Protein AF-A0A3B9P225-F1 (afdb_monomer)

Solvent-accessible surface area (backbone atoms only — not comparable to full-atom values): 6567 Å² total; per-residue (Å²): 138,64,63,69,62,50,53,52,50,50,54,56,48,60,70,62,66,57,58,66,57,55,54,51,51,51,49,51,51,53,53,51,50,54,50,49,53,51,56,48,51,52,50,51,51,52,53,51,53,57,50,51,56,44,72,79,69,44,94,74,83,87,84,69,99,59,87,77,62,70,64,59,56,54,58,35,52,75,68,72,48,89,84,86,86,82,66,75,47,83,44,80,46,72,60,89,94,47,75,44,86,40,78,47,107

Nearest PDB structures (foldseek):
  4m4w-assembly1_K  TM=3.141E-01  e=1.013E+00  Bacillus subtilis subsp. subtilis str. 168
  6xiq-assembly1_AR  TM=2.556E-01  e=2.224E+00  Saccharomyces cerevisiae

pLDDT: mean 79.71, std 11.01, range [53.78, 97.88]

Radius of gyration: 28.65 Å; Cα contacts (8 Å, |Δi|>4): 35; chains: 1; bounding box: 46×36×85 Å

Mean predicted aligned error: 15.08 Å

Secondary structure (DSSP, 8-state):
--HHHHHHHHHHHHTTSSHHHHHHHHHHHHHHHHHHHHHHHHHHHHHHHHHHHHHTT-S-----SSPPPHHHHHHHHTTT--------EEEEEEETTEEEEEEE-

Structure (mmCIF, N/CA/C/O backbone):
data_AF-A0A3B9P225-F1
#
_entry.id   AF-A0A3B9P225-F1
#
loop_
_atom_site.group_PDB
_atom_site.id
_atom_site.type_symbol
_atom_site.label_atom_id
_atom_site.label_alt_id
_atom_site.label_comp_id
_atom_site.label_asym_id
_atom_site.label_entity_id
_atom_site.label_seq_id
_atom_site.pdbx_PDB_ins_code
_atom_site.Cartn_x
_atom_site.Cartn_y
_atom_site.Cartn_z
_atom_site.occupancy
_atom_site.B_iso_or_equiv
_atom_site.auth_seq_id
_atom_site.auth_comp_id
_atom_site.auth_asym_id
_atom_site.auth_atom_id
_atom_site.pdbx_PDB_model_num
ATOM 1 N N . MET A 1 1 ? 11.309 19.468 -54.318 1.00 54.25 1 MET A N 1
ATOM 2 C CA . MET A 1 1 ? 11.910 19.420 -52.965 1.00 54.25 1 MET A CA 1
ATOM 3 C C . MET A 1 1 ? 10.928 18.772 -52.000 1.00 54.25 1 MET A C 1
ATOM 5 O O . MET A 1 1 ? 10.065 19.463 -51.486 1.00 54.25 1 MET A O 1
ATOM 9 N N . ASN A 1 2 ? 11.034 17.464 -51.745 1.00 66.31 2 ASN A N 1
ATOM 10 C CA . ASN A 1 2 ? 10.172 16.799 -50.756 1.00 66.31 2 ASN A CA 1
ATOM 11 C C . ASN A 1 2 ? 10.991 16.410 -49.520 1.00 66.31 2 ASN A C 1
ATOM 13 O O . ASN A 1 2 ? 11.159 15.230 -49.219 1.00 66.31 2 ASN A O 1
ATOM 17 N N . LEU A 1 3 ? 11.498 17.426 -48.812 1.00 81.62 3 LEU A N 1
ATOM 18 C CA . LEU A 1 3 ? 12.233 17.272 -47.548 1.00 81.62 3 LEU A CA 1
ATOM 19 C C . LEU A 1 3 ? 11.402 16.517 -46.500 1.00 81.62 3 LEU A C 1
ATOM 21 O O . LEU A 1 3 ? 11.926 15.641 -45.824 1.00 81.62 3 LEU A O 1
ATOM 25 N N . LEU A 1 4 ? 10.087 16.765 -46.463 1.00 86.81 4 LEU A N 1
ATOM 26 C CA . LEU A 1 4 ? 9.133 16.049 -45.607 1.00 86.81 4 LEU A CA 1
ATOM 27 C C . LEU A 1 4 ? 9.091 14.541 -45.881 1.00 86.81 4 LEU A C 1
ATOM 29 O O . LEU A 1 4 ? 8.935 13.739 -44.968 1.00 86.81 4 LEU A O 1
ATOM 33 N N . ARG A 1 5 ? 9.247 14.130 -47.144 1.00 84.69 5 ARG A N 1
ATOM 34 C CA . ARG A 1 5 ? 9.233 12.710 -47.519 1.00 84.69 5 ARG A CA 1
ATOM 35 C C . ARG A 1 5 ? 10.550 12.026 -47.147 1.00 84.69 5 ARG A C 1
ATOM 37 O O . ARG A 1 5 ? 10.552 10.836 -46.843 1.00 84.69 5 ARG A O 1
ATOM 44 N N . LEU A 1 6 ? 11.653 12.779 -47.147 1.00 84.00 6 LEU A N 1
ATOM 45 C CA . LEU A 1 6 ? 12.966 12.296 -46.724 1.00 84.0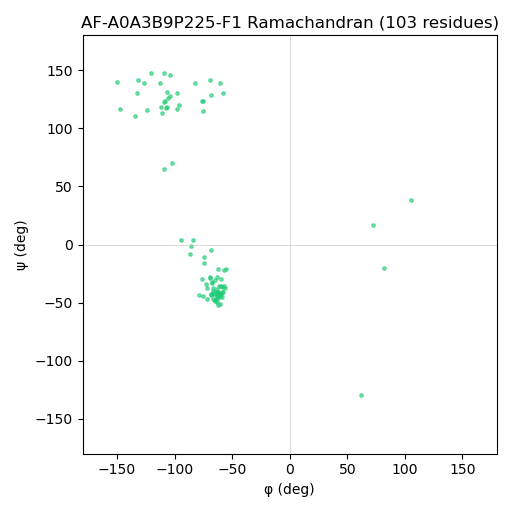0 6 LEU A CA 1
ATOM 46 C C . LEU A 1 6 ? 13.024 12.113 -45.202 1.00 84.00 6 LEU A C 1
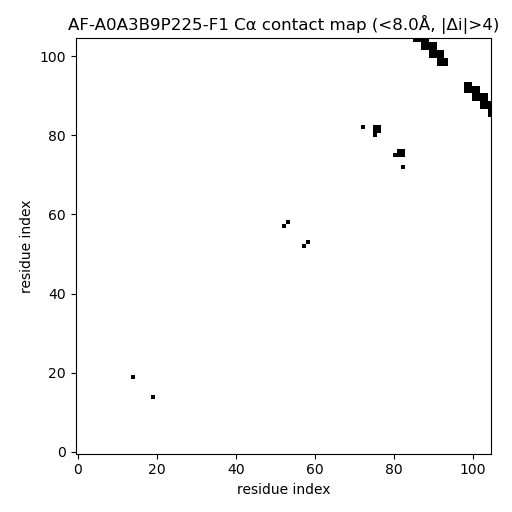ATOM 48 O O . LEU A 1 6 ? 13.421 11.046 -44.742 1.00 84.00 6 LEU A O 1
ATOM 52 N N . SER A 1 7 ? 12.559 13.101 -44.431 1.00 84.50 7 SER A N 1
ATOM 53 C CA . SER A 1 7 ? 12.515 13.013 -42.967 1.00 84.50 7 SER A CA 1
ATOM 54 C C . SER A 1 7 ? 11.601 11.883 -42.481 1.00 84.50 7 SER A C 1
ATOM 56 O O . SER A 1 7 ? 12.002 11.123 -41.604 1.00 84.50 7 SER A O 1
ATOM 58 N N . LEU A 1 8 ? 10.435 11.679 -43.108 1.00 87.19 8 LEU A N 1
ATOM 59 C CA . LEU A 1 8 ? 9.555 10.539 -42.806 1.00 87.19 8 LEU A CA 1
ATOM 60 C C . LEU A 1 8 ? 10.198 9.177 -43.107 1.00 87.19 8 LEU A C 1
ATOM 62 O O . LEU A 1 8 ? 10.011 8.229 -42.347 1.00 87.19 8 LEU A O 1
ATOM 66 N N . ASN A 1 9 ? 10.962 9.059 -44.195 1.00 82.88 9 ASN A N 1
ATOM 67 C CA . ASN A 1 9 ? 11.641 7.807 -44.537 1.00 82.88 9 ASN A CA 1
ATOM 68 C C . ASN A 1 9 ? 12.812 7.498 -43.596 1.00 82.88 9 ASN A C 1
ATOM 70 O O . ASN A 1 9 ? 13.001 6.333 -43.246 1.00 82.88 9 ASN A O 1
ATOM 74 N N . LEU A 1 10 ? 13.563 8.517 -43.169 1.00 80.00 10 LEU A N 1
ATOM 75 C CA . LEU A 1 10 ? 14.627 8.364 -42.175 1.00 80.00 10 LEU A CA 1
ATOM 76 C C . LEU A 1 10 ? 14.048 7.943 -40.820 1.00 80.00 10 LEU A C 1
ATOM 78 O O . LEU A 1 10 ? 14.462 6.921 -40.283 1.00 80.00 10 LEU A O 1
ATOM 82 N N . LEU A 1 11 ? 12.989 8.614 -40.351 1.00 79.06 11 LEU A N 1
ATOM 83 C CA . LEU A 1 11 ? 12.304 8.261 -39.103 1.00 79.06 11 LEU A CA 1
ATOM 84 C C . LEU A 1 11 ? 11.760 6.822 -39.130 1.00 79.06 11 LEU A C 1
ATOM 86 O O . LEU A 1 11 ? 11.888 6.074 -38.165 1.00 79.06 11 LEU A O 1
ATOM 90 N N . ARG A 1 12 ? 11.189 6.397 -40.265 1.00 79.81 12 ARG A N 1
ATOM 91 C CA . ARG A 1 12 ? 10.666 5.034 -40.452 1.00 79.81 12 ARG A CA 1
ATOM 92 C C . ARG A 1 12 ? 11.774 3.975 -40.513 1.00 79.81 12 ARG A C 1
ATOM 94 O O . ARG A 1 12 ? 11.522 2.818 -40.171 1.00 79.81 12 ARG A O 1
ATOM 101 N N . ARG A 1 13 ? 12.976 4.349 -40.964 1.00 75.25 13 ARG A N 1
ATOM 102 C CA . ARG A 1 13 ? 14.158 3.477 -40.975 1.00 75.25 13 ARG A CA 1
ATOM 103 C C . ARG A 1 13 ? 14.743 3.336 -39.574 1.00 75.25 13 ARG A C 1
ATOM 105 O O . ARG A 1 13 ? 14.992 2.211 -39.156 1.00 75.25 13 ARG A O 1
ATOM 112 N N . ASP A 1 14 ? 14.865 4.436 -38.842 1.00 72.75 14 ASP A N 1
ATOM 113 C CA . ASP A 1 14 ? 15.391 4.436 -37.474 1.00 72.75 14 ASP A CA 1
ATOM 114 C C . ASP A 1 14 ? 14.423 3.722 -36.511 1.00 72.75 14 ASP A C 1
ATOM 116 O O . ASP A 1 14 ? 14.846 2.969 -35.637 1.00 72.75 14 ASP A O 1
ATOM 120 N N . TRP A 1 15 ? 13.110 3.804 -36.761 1.00 70.75 15 TRP A N 1
ATOM 121 C CA . TRP A 1 15 ? 12.098 2.991 -36.070 1.00 70.75 15 TRP A CA 1
ATOM 122 C C . TRP A 1 15 ? 12.249 1.479 -36.328 1.00 70.75 15 TRP A C 1
ATOM 124 O O . TRP A 1 15 ? 11.879 0.648 -35.497 1.00 70.75 15 TRP A O 1
ATOM 134 N N . ARG A 1 16 ? 12.798 1.099 -37.489 1.00 67.69 16 ARG A N 1
ATOM 135 C CA . ARG A 1 16 ? 13.077 -0.295 -37.874 1.00 67.69 16 ARG A CA 1
ATOM 136 C C . ARG A 1 16 ? 14.440 -0.801 -37.401 1.00 67.69 16 ARG A C 1
ATOM 138 O O . ARG A 1 16 ? 14.667 -2.003 -37.498 1.00 67.69 16 ARG A O 1
ATOM 145 N N . ALA A 1 17 ? 15.300 0.062 -36.856 1.00 66.62 17 ALA A N 1
ATOM 146 C CA . ALA A 1 17 ? 16.627 -0.313 -36.364 1.00 66.62 17 ALA A CA 1
ATOM 147 C C . ALA A 1 17 ? 16.591 -1.209 -35.103 1.00 66.62 17 ALA A C 1
ATOM 149 O O . ALA A 1 17 ? 17.620 -1.701 -34.666 1.00 66.62 17 ALA A O 1
ATOM 150 N N . GLY A 1 18 ? 15.412 -1.487 -34.530 1.00 68.44 18 GLY A N 1
ATOM 151 C CA . GLY A 1 18 ? 15.225 -2.516 -33.495 1.00 68.44 18 GLY A CA 1
ATOM 152 C C . GLY A 1 18 ? 15.580 -2.081 -32.068 1.00 68.44 18 GLY A C 1
ATOM 153 O O . GLY A 1 18 ? 15.046 -2.653 -31.118 1.00 68.44 18 GLY A O 1
ATOM 154 N N . GLU A 1 19 ? 16.375 -1.024 -31.905 1.00 73.94 19 GLU A N 1
ATOM 155 C CA . GLU A 1 19 ? 16.843 -0.524 -30.601 1.00 73.94 19 GLU A CA 1
ATOM 156 C C . GLU A 1 19 ? 15.720 0.071 -29.731 1.00 73.94 19 GLU A C 1
ATOM 158 O O . GLU A 1 19 ? 15.697 -0.125 -28.515 1.00 73.94 19 GLU A O 1
ATOM 163 N N . TRP A 1 20 ? 14.706 0.701 -30.337 1.00 83.56 20 TRP A N 1
ATOM 164 C CA . TRP A 1 20 ? 13.562 1.279 -29.611 1.00 83.56 20 TRP A CA 1
ATOM 165 C C . TRP A 1 20 ? 12.765 0.251 -28.797 1.00 83.56 20 TRP A C 1
ATOM 167 O O . TRP A 1 20 ? 12.205 0.586 -27.753 1.00 83.56 20 TRP A O 1
ATOM 177 N N . ARG A 1 21 ? 12.733 -1.016 -29.235 1.00 84.44 21 ARG A N 1
ATOM 178 C CA . ARG A 1 21 ? 12.053 -2.090 -28.494 1.00 84.44 21 ARG A CA 1
ATOM 179 C C . ARG A 1 21 ? 12.748 -2.383 -27.171 1.00 84.44 21 ARG A C 1
ATOM 181 O O . ARG A 1 21 ? 12.059 -2.643 -26.193 1.00 84.44 21 ARG A O 1
ATOM 188 N N . VAL A 1 22 ? 14.080 -2.328 -27.137 1.00 88.94 22 VAL A N 1
ATOM 189 C CA . VAL A 1 22 ? 14.865 -2.575 -25.919 1.00 88.94 22 VAL A CA 1
ATOM 190 C C . VAL A 1 22 ? 14.634 -1.454 -24.912 1.00 88.94 22 VAL A C 1
ATOM 192 O O . VAL A 1 22 ? 14.372 -1.737 -23.747 1.00 88.94 22 VAL A O 1
ATOM 195 N N . LEU A 1 23 ? 14.634 -0.197 -25.367 1.00 90.00 23 LEU A N 1
ATOM 196 C CA . LEU A 1 23 ? 14.332 0.960 -24.516 1.00 90.00 23 LEU A CA 1
ATOM 197 C C . LEU A 1 23 ? 12.913 0.894 -23.943 1.00 90.00 23 LEU A C 1
ATOM 199 O O . LEU A 1 23 ? 12.718 1.120 -22.750 1.00 90.00 23 LEU A O 1
ATOM 203 N N . LEU A 1 24 ? 11.927 0.531 -24.769 1.00 91.38 24 LEU A N 1
ATOM 204 C CA . LEU A 1 24 ? 10.545 0.364 -24.320 1.00 91.38 24 LEU A CA 1
ATOM 205 C C . LEU A 1 24 ? 10.433 -0.754 -23.278 1.00 91.38 24 LEU A C 1
ATOM 207 O O . LEU A 1 24 ? 9.787 -0.573 -22.250 1.00 91.38 24 LEU A O 1
ATOM 211 N N . LEU A 1 25 ? 11.089 -1.892 -23.511 1.00 94.88 25 LEU A N 1
ATOM 212 C CA . LEU A 1 25 ? 11.060 -3.032 -22.595 1.00 94.88 25 LEU A CA 1
ATOM 213 C C . LEU A 1 25 ? 11.758 -2.696 -21.269 1.00 94.88 25 LEU A C 1
ATOM 215 O O . LEU A 1 25 ? 11.224 -3.006 -20.207 1.00 94.88 25 LEU A O 1
ATOM 219 N N . ALA A 1 26 ? 12.883 -1.979 -21.316 1.00 95.81 26 ALA A N 1
ATOM 220 C CA . ALA A 1 26 ? 13.557 -1.457 -20.131 1.00 95.81 26 ALA A CA 1
ATOM 221 C C . ALA A 1 26 ? 12.667 -0.482 -19.344 1.00 95.81 26 ALA A C 1
ATOM 223 O O . ALA A 1 26 ? 12.587 -0.584 -18.122 1.00 95.81 26 ALA A O 1
ATOM 224 N N . LEU A 1 27 ? 11.948 0.416 -20.026 1.00 96.56 27 LEU A N 1
ATOM 225 C CA . LEU A 1 27 ? 11.019 1.351 -19.389 1.00 96.56 27 LEU A CA 1
ATOM 226 C C . LEU A 1 27 ? 9.851 0.624 -18.712 1.00 96.56 27 LEU A C 1
ATOM 228 O O . LEU A 1 27 ? 9.534 0.909 -17.558 1.00 96.56 27 LEU A O 1
ATOM 232 N N . VAL A 1 28 ? 9.230 -0.332 -19.407 1.00 97.69 28 VAL A N 1
ATOM 233 C CA . VAL A 1 28 ? 8.133 -1.141 -18.853 1.00 97.69 28 VAL A CA 1
ATOM 234 C C . VAL A 1 28 ? 8.608 -1.926 -17.633 1.00 97.69 28 VAL A C 1
ATOM 236 O O . VAL A 1 28 ? 7.918 -1.936 -16.615 1.00 97.69 28 VAL A O 1
ATOM 239 N N . LEU A 1 29 ? 9.795 -2.535 -17.700 1.00 97.62 29 LEU A N 1
ATOM 240 C CA . LEU A 1 29 ? 10.385 -3.235 -16.560 1.00 97.62 29 LEU A CA 1
ATOM 241 C C . LEU A 1 29 ? 10.677 -2.289 -15.392 1.00 97.62 29 LEU A C 1
ATOM 243 O O . LEU A 1 29 ? 10.369 -2.630 -14.253 1.00 97.62 29 LEU A O 1
ATOM 247 N N . ALA A 1 30 ? 11.221 -1.101 -15.656 1.00 97.56 30 ALA A N 1
ATOM 248 C CA . ALA A 1 30 ? 11.520 -0.117 -14.621 1.00 97.56 30 ALA A CA 1
ATOM 249 C C . ALA A 1 30 ? 10.247 0.354 -13.898 1.00 97.56 30 ALA A C 1
ATOM 251 O O . ALA A 1 30 ? 10.165 0.282 -12.670 1.00 97.56 30 ALA A O 1
ATOM 252 N N . VAL A 1 31 ? 9.231 0.782 -14.653 1.00 97.88 31 VAL A N 1
ATOM 253 C CA . VAL A 1 31 ? 7.961 1.271 -14.092 1.00 97.88 31 VAL A CA 1
ATOM 254 C C . VAL A 1 31 ? 7.189 0.140 -13.412 1.00 97.88 31 VAL A C 1
ATOM 256 O O . VAL A 1 31 ? 6.680 0.323 -12.307 1.00 97.88 31 VAL A O 1
ATOM 259 N N . GLY A 1 32 ? 7.139 -1.044 -14.028 1.00 97.44 32 GLY A N 1
ATOM 260 C CA . GLY A 1 32 ? 6.479 -2.218 -13.457 1.00 97.44 32 GLY A CA 1
ATOM 261 C C . GLY A 1 32 ? 7.126 -2.676 -12.150 1.00 97.44 32 GLY A C 1
ATOM 262 O O . GLY A 1 32 ? 6.419 -2.987 -11.191 1.00 97.44 32 GLY A O 1
ATOM 263 N N . SER A 1 33 ? 8.459 -2.657 -12.078 1.00 97.38 33 SER A N 1
ATOM 264 C CA . SER A 1 33 ? 9.205 -2.981 -10.858 1.00 97.38 33 SER A CA 1
ATOM 265 C C . SER A 1 33 ? 8.896 -1.990 -9.733 1.00 97.38 33 SER A C 1
ATOM 267 O O . SER A 1 33 ? 8.503 -2.404 -8.641 1.00 97.38 33 SER A O 1
ATOM 269 N N . LEU A 1 34 ? 8.961 -0.683 -10.014 1.00 97.12 34 LEU A N 1
ATOM 270 C CA . LEU A 1 34 ? 8.659 0.355 -9.025 1.00 97.12 34 LEU A CA 1
ATOM 271 C C . LEU A 1 34 ? 7.216 0.252 -8.505 1.00 97.12 34 LEU A C 1
ATOM 273 O O . LEU A 1 34 ? 6.989 0.302 -7.295 1.00 97.12 34 LEU A O 1
ATOM 277 N N . ALA A 1 35 ? 6.249 0.045 -9.403 1.00 96.44 35 ALA A N 1
ATOM 278 C CA . ALA A 1 35 ? 4.850 -0.148 -9.034 1.00 96.44 35 ALA A CA 1
ATOM 279 C C . ALA A 1 35 ? 4.652 -1.407 -8.174 1.00 96.44 35 ALA A C 1
ATOM 281 O O . ALA A 1 35 ? 3.939 -1.366 -7.174 1.00 96.44 35 ALA A O 1
ATOM 282 N N . THR A 1 36 ? 5.312 -2.514 -8.524 1.00 96.94 36 THR A N 1
ATOM 283 C CA . THR A 1 36 ? 5.225 -3.772 -7.766 1.00 96.94 36 THR A CA 1
ATOM 284 C C . THR A 1 36 ? 5.765 -3.606 -6.349 1.00 96.94 36 THR A C 1
ATOM 286 O O . THR A 1 36 ? 5.122 -4.054 -5.401 1.00 96.94 36 THR A O 1
ATOM 289 N N . VAL A 1 37 ? 6.902 -2.924 -6.184 1.00 96.50 37 VAL A N 1
ATOM 290 C CA . VAL A 1 37 ? 7.478 -2.633 -4.861 1.00 96.50 37 VAL A CA 1
ATOM 291 C C . VAL A 1 37 ? 6.546 -1.739 -4.039 1.00 96.50 37 VAL A C 1
ATOM 293 O O . VAL A 1 37 ? 6.323 -2.028 -2.864 1.00 96.50 37 VAL A O 1
ATOM 296 N N . GLY A 1 38 ? 5.950 -0.709 -4.649 1.00 93.50 38 GLY A N 1
ATOM 297 C CA . GLY A 1 38 ? 4.969 0.155 -3.982 1.00 93.50 38 GLY A CA 1
ATOM 298 C C . GLY A 1 38 ? 3.738 -0.617 -3.499 1.00 93.50 38 GLY A C 1
ATOM 299 O O . GLY A 1 38 ? 3.407 -0.587 -2.316 1.00 93.50 38 GLY A O 1
ATOM 300 N N . LEU A 1 39 ? 3.120 -1.401 -4.389 1.00 93.19 39 LEU A N 1
ATOM 301 C CA . LEU A 1 39 ? 1.964 -2.241 -4.053 1.00 93.19 39 LEU A CA 1
ATOM 302 C C . LEU A 1 39 ? 2.297 -3.295 -2.990 1.00 93.19 39 LEU A C 1
ATOM 304 O O . LEU A 1 39 ? 1.454 -3.628 -2.157 1.00 93.19 39 LEU A O 1
ATOM 308 N N . PHE A 1 40 ? 3.509 -3.846 -3.017 1.00 94.50 40 PHE A N 1
ATOM 309 C CA . PHE A 1 40 ? 3.969 -4.785 -2.003 1.00 94.50 40 PHE A CA 1
ATOM 310 C C . PHE A 1 40 ? 4.117 -4.108 -0.638 1.00 94.50 40 PHE A C 1
ATOM 312 O O . PHE A 1 40 ? 3.610 -4.630 0.354 1.00 94.50 40 PHE A O 1
ATOM 319 N N . ALA A 1 41 ? 4.752 -2.935 -0.584 1.00 91.88 41 ALA A N 1
ATOM 320 C CA . ALA A 1 41 ? 4.908 -2.169 0.648 1.00 91.88 41 ALA A CA 1
ATOM 321 C C . ALA A 1 41 ? 3.548 -1.803 1.264 1.00 91.88 41 ALA A C 1
ATOM 323 O O . ALA A 1 41 ? 3.355 -1.980 2.469 1.00 91.88 41 ALA A O 1
ATOM 324 N N . ASP A 1 42 ? 2.581 -1.389 0.442 1.00 90.88 42 ASP A N 1
ATOM 325 C CA . ASP A 1 42 ? 1.216 -1.106 0.895 1.00 90.88 42 ASP A CA 1
ATOM 326 C C . ASP A 1 42 ? 0.526 -2.352 1.458 1.00 90.88 42 ASP A C 1
ATOM 328 O O . ASP A 1 42 ? -0.076 -2.298 2.532 1.00 90.88 42 ASP A O 1
ATOM 332 N N . ARG A 1 43 ? 0.663 -3.504 0.790 1.00 90.00 43 ARG A N 1
ATOM 333 C CA . ARG A 1 43 ? 0.123 -4.780 1.290 1.00 90.00 43 ARG A CA 1
ATOM 334 C C . ARG A 1 43 ? 0.753 -5.188 2.619 1.00 90.00 43 ARG A C 1
ATOM 336 O O . ARG A 1 43 ? 0.034 -5.613 3.521 1.00 90.00 43 ARG A O 1
ATOM 343 N N . VAL A 1 44 ? 2.071 -5.045 2.759 1.00 91.31 44 VAL A N 1
ATOM 344 C CA . VAL A 1 44 ? 2.779 -5.331 4.017 1.00 91.31 44 VAL A CA 1
ATOM 345 C C . VAL A 1 44 ? 2.287 -4.400 5.120 1.00 91.31 44 VAL A C 1
ATOM 347 O O . VAL A 1 44 ? 1.951 -4.864 6.208 1.00 91.31 44 VAL A O 1
ATOM 350 N N . ARG A 1 45 ? 2.167 -3.100 4.837 1.00 85.62 45 ARG A N 1
ATOM 351 C CA . ARG A 1 45 ? 1.642 -2.121 5.792 1.00 85.62 45 ARG A CA 1
ATOM 352 C C . ARG A 1 45 ? 0.226 -2.474 6.245 1.00 85.62 45 ARG A C 1
ATOM 354 O O . ARG A 1 45 ? -0.042 -2.443 7.443 1.00 85.62 45 ARG A O 1
ATOM 361 N N . GLN A 1 46 ? -0.656 -2.846 5.319 1.00 85.62 46 GLN A N 1
ATOM 362 C CA . GLN A 1 46 ? -2.024 -3.267 5.635 1.00 85.62 46 GLN A CA 1
ATOM 363 C C . GLN A 1 46 ? -2.053 -4.538 6.493 1.00 85.62 46 GLN A C 1
ATOM 365 O O . GLN A 1 46 ? -2.779 -4.587 7.485 1.00 85.62 46 GLN A O 1
ATOM 370 N N . ALA A 1 47 ? -1.243 -5.546 6.159 1.00 83.94 47 ALA A N 1
ATOM 371 C CA . ALA A 1 47 ? -1.152 -6.780 6.937 1.00 83.94 47 ALA A CA 1
ATOM 372 C C . ALA A 1 47 ? -0.654 -6.515 8.368 1.00 83.94 47 ALA A C 1
ATOM 374 O O . ALA A 1 47 ? -1.225 -7.026 9.332 1.00 83.94 47 ALA A O 1
ATOM 375 N N . LEU A 1 48 ? 0.360 -5.658 8.514 1.00 81.38 48 LEU A N 1
ATOM 376 C CA . LEU A 1 48 ? 0.876 -5.249 9.819 1.00 81.38 48 LEU A CA 1
ATOM 377 C C . LEU A 1 48 ? -0.157 -4.457 10.626 1.00 81.38 48 LEU A C 1
ATOM 379 O O . LEU A 1 48 ? -0.301 -4.702 11.819 1.00 81.38 48 LEU A O 1
ATOM 383 N N . GLN A 1 49 ? -0.915 -3.552 10.000 1.00 76.00 49 GLN A N 1
ATOM 384 C CA . GLN A 1 49 ? -2.000 -2.827 10.672 1.00 76.00 49 GLN A CA 1
ATOM 385 C C . GLN A 1 49 ? -3.100 -3.772 11.172 1.00 76.00 49 GLN A C 1
ATOM 387 O O . GLN A 1 49 ? -3.569 -3.631 12.300 1.00 76.00 49 GLN A O 1
ATOM 392 N N . GLN A 1 50 ? -3.482 -4.765 10.365 1.00 70.06 50 GLN A N 1
ATOM 393 C CA . GLN A 1 50 ? -4.460 -5.776 10.773 1.00 70.06 50 GLN A CA 1
ATOM 394 C C . GLN A 1 50 ? -3.953 -6.619 11.951 1.00 70.06 50 GLN A C 1
ATOM 396 O O . GLN A 1 50 ? -4.711 -6.884 12.884 1.00 70.06 50 GLN A O 1
ATOM 401 N N . GLN A 1 51 ? -2.672 -6.997 11.948 1.00 61.94 51 GLN A N 1
ATOM 402 C CA . GLN A 1 51 ? -2.060 -7.731 13.059 1.00 61.94 51 GLN A CA 1
ATOM 403 C C . GLN A 1 51 ? -1.927 -6.870 14.321 1.00 61.94 51 GLN A C 1
ATOM 405 O O . GLN A 1 51 ? -2.271 -7.335 15.405 1.00 61.94 51 GLN A O 1
ATOM 410 N N . ALA A 1 52 ? -1.519 -5.605 14.206 1.00 60.22 52 ALA A N 1
ATOM 411 C CA . ALA A 1 52 ? -1.441 -4.691 15.345 1.00 60.22 52 ALA A CA 1
ATOM 412 C C . ALA A 1 52 ? -2.802 -4.520 16.044 1.00 60.22 52 ALA A C 1
ATOM 414 O O . ALA A 1 52 ? -2.859 -4.492 17.272 1.00 60.22 52 ALA A O 1
ATOM 415 N N . GLN A 1 53 ? -3.906 -4.507 15.288 1.00 57.22 53 GLN A N 1
ATOM 416 C CA . GLN A 1 53 ? -5.252 -4.448 15.862 1.00 57.22 53 GLN A CA 1
ATOM 417 C C . GLN A 1 53 ? -5.614 -5.703 16.679 1.00 57.22 53 GLN A C 1
ATOM 419 O O . GLN A 1 53 ? -6.356 -5.597 17.654 1.00 57.22 53 GLN A O 1
ATOM 424 N N . SER A 1 54 ? -5.082 -6.878 16.319 1.00 58.00 54 SER A N 1
ATOM 425 C CA . SER A 1 54 ? -5.248 -8.104 17.120 1.00 58.00 54 SER A CA 1
ATOM 426 C C . SER A 1 54 ? -4.426 -8.080 18.413 1.00 58.00 54 SER A C 1
ATOM 428 O O . SER A 1 54 ? -4.899 -8.546 19.446 1.00 58.00 54 SER A O 1
ATOM 430 N N . LEU A 1 55 ? -3.245 -7.450 18.391 1.00 53.78 55 LEU A N 1
ATOM 431 C CA . LEU A 1 55 ? -2.331 -7.387 19.537 1.00 53.78 55 LEU A CA 1
ATOM 432 C C . LEU A 1 55 ? -2.787 -6.428 20.652 1.00 53.78 55 LEU A C 1
ATOM 434 O O . LEU A 1 55 ? -2.310 -6.551 21.775 1.00 53.78 55 LEU A O 1
ATOM 438 N N . ILE A 1 56 ? -3.732 -5.517 20.385 1.00 57.16 56 ILE A N 1
ATOM 439 C CA . ILE A 1 56 ? -4.326 -4.613 21.396 1.00 57.16 56 ILE A CA 1
ATOM 440 C C . ILE A 1 56 ? -5.494 -5.293 22.162 1.00 57.16 56 ILE A C 1
ATOM 442 O O . ILE A 1 56 ? -6.110 -4.680 23.029 1.00 57.16 56 ILE A O 1
ATOM 446 N N . GLY A 1 57 ? -5.775 -6.581 21.910 1.00 54.16 57 GLY A N 1
ATOM 447 C CA . GLY A 1 57 ? -6.712 -7.379 22.721 1.00 54.16 57 GLY A CA 1
ATOM 448 C C . GLY A 1 57 ? -8.068 -7.649 22.067 1.00 54.16 57 GLY A C 1
ATOM 449 O O . GLY A 1 57 ? -9.099 -7.636 22.736 1.00 54.16 57 GLY A O 1
ATOM 450 N N . ALA A 1 58 ? -8.092 -7.893 20.756 1.00 57.00 58 ALA A N 1
ATOM 451 C CA . ALA A 1 58 ? -9.295 -8.332 20.054 1.00 57.00 58 ALA A CA 1
ATOM 452 C C . ALA A 1 58 ? -9.232 -9.843 19.778 1.00 57.00 58 ALA A C 1
ATO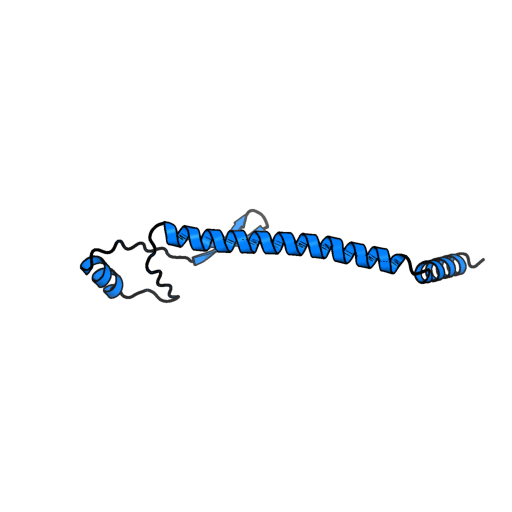M 454 O O . ALA A 1 58 ? -9.120 -10.253 18.625 1.00 57.00 58 ALA A O 1
ATOM 455 N N . ASP A 1 59 ? -9.343 -10.672 20.823 1.00 65.56 59 ASP A N 1
ATOM 456 C CA . ASP A 1 59 ? -9.481 -12.134 20.674 1.00 65.56 59 ASP A CA 1
ATOM 457 C C . ASP A 1 59 ? -10.700 -12.511 19.804 1.00 65.56 59 ASP A C 1
ATOM 459 O O . ASP A 1 59 ? -10.752 -13.584 19.204 1.00 65.56 59 ASP A O 1
ATOM 463 N N . LEU A 1 60 ? -11.687 -11.606 19.696 1.00 65.38 60 LEU A N 1
ATOM 464 C CA . LEU A 1 60 ? -12.856 -11.759 18.838 1.00 65.38 60 LEU A CA 1
ATOM 465 C C . LEU A 1 60 ? -13.355 -10.407 18.301 1.00 65.38 60 LEU A C 1
ATOM 467 O O . LEU A 1 60 ? -13.846 -9.565 19.052 1.00 65.38 60 LEU A O 1
ATOM 471 N N . ARG A 1 61 ? -13.305 -10.221 16.975 1.00 70.00 61 ARG A N 1
ATOM 472 C CA . ARG A 1 61 ? -13.905 -9.070 16.279 1.00 70.00 61 ARG A CA 1
ATOM 473 C C . ARG A 1 61 ? -15.147 -9.513 15.512 1.00 70.00 61 ARG A C 1
ATOM 475 O O . ARG A 1 61 ? -15.052 -10.300 14.577 1.00 70.00 61 ARG A O 1
ATOM 482 N N . ILE A 1 62 ? -16.305 -8.965 15.876 1.00 72.88 62 ILE A N 1
ATOM 483 C CA . ILE A 1 62 ? -17.572 -9.202 15.172 1.00 72.88 62 ILE A CA 1
ATOM 484 C C . ILE A 1 62 ? -17.924 -7.938 14.382 1.00 72.88 62 ILE A C 1
ATOM 486 O O . ILE A 1 62 ? -18.110 -6.871 14.965 1.00 72.88 62 ILE A O 1
ATOM 490 N N . THR A 1 63 ? -18.015 -8.047 13.055 1.00 75.88 63 THR A N 1
ATOM 491 C CA . THR A 1 63 ? -18.408 -6.950 12.155 1.00 75.88 63 THR A CA 1
ATOM 492 C C . THR A 1 63 ? -19.756 -7.246 11.506 1.00 75.88 63 THR A C 1
ATOM 494 O O . THR A 1 63 ? -20.056 -8.375 11.128 1.00 75.88 63 THR A O 1
ATOM 497 N N . SER A 1 64 ? -20.608 -6.230 11.408 1.00 77.81 64 SER A N 1
ATOM 498 C CA . SER A 1 64 ? -21.927 -6.330 10.785 1.00 77.81 64 SER A CA 1
ATOM 499 C C . SER A 1 64 ? -22.288 -4.976 10.198 1.00 77.81 64 SER A C 1
ATOM 501 O O . SER A 1 64 ? -22.055 -3.943 10.820 1.00 77.81 64 SER A O 1
ATOM 503 N N . THR A 1 65 ? -22.897 -4.985 9.016 1.00 77.12 65 THR A N 1
ATOM 504 C CA . THR A 1 65 ? -23.515 -3.803 8.396 1.00 77.12 65 THR A CA 1
ATOM 505 C C . THR A 1 65 ? -24.8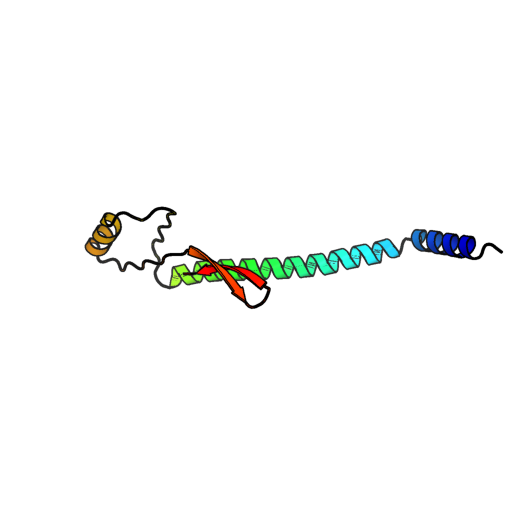40 -3.412 9.060 1.00 77.12 65 THR A C 1
ATOM 507 O O . THR A 1 65 ? -25.373 -2.341 8.788 1.00 77.12 65 THR A O 1
ATOM 510 N N . ARG A 1 66 ? -25.383 -4.263 9.941 1.00 77.38 66 ARG A N 1
ATOM 511 C CA . ARG A 1 66 ? -26.593 -4.010 10.738 1.00 77.38 66 ARG A CA 1
ATOM 512 C C . ARG A 1 66 ? -26.257 -3.806 12.216 1.00 77.38 66 ARG A C 1
ATOM 514 O O . ARG A 1 66 ? -25.338 -4.467 12.708 1.00 77.38 66 ARG A O 1
ATOM 521 N N . PRO A 1 67 ? -27.020 -2.960 12.936 1.00 76.75 67 PRO A N 1
ATOM 522 C CA . PRO A 1 67 ? -26.815 -2.750 14.362 1.00 76.75 67 PRO A CA 1
ATOM 523 C C . PRO A 1 67 ? -26.927 -4.074 15.123 1.00 76.75 67 PRO A C 1
ATOM 525 O O . PRO A 1 67 ? -27.878 -4.835 14.943 1.00 76.75 67 PRO A O 1
ATOM 528 N N . PHE A 1 68 ? -25.941 -4.348 15.975 1.00 78.38 68 PHE A N 1
ATOM 529 C CA . PHE A 1 68 ? -25.951 -5.527 16.832 1.00 78.38 68 PHE A CA 1
ATOM 530 C C . PHE A 1 68 ? -27.027 -5.409 17.911 1.00 78.38 68 PHE A C 1
ATOM 532 O O . PHE A 1 68 ? -27.221 -4.342 18.497 1.00 78.38 68 PHE A O 1
ATOM 539 N N . SER A 1 69 ? -27.695 -6.526 18.208 1.00 81.69 69 SER A N 1
ATOM 540 C CA . SER A 1 69 ? -28.628 -6.597 19.334 1.00 81.69 69 SER A CA 1
ATOM 541 C C . SER A 1 69 ? -27.896 -6.314 20.657 1.00 81.69 69 SER A C 1
ATOM 543 O O . SER A 1 69 ? -26.809 -6.863 20.872 1.00 81.69 69 SER A O 1
ATOM 545 N N . PRO A 1 70 ? -28.493 -5.545 21.591 1.00 81.44 70 PRO A N 1
ATOM 546 C CA . PRO A 1 70 ? -27.929 -5.307 22.924 1.00 81.44 70 PRO A CA 1
ATOM 547 C C . PRO A 1 70 ? -27.623 -6.594 23.705 1.00 81.44 70 PRO A C 1
ATOM 549 O O . PRO A 1 70 ? -26.804 -6.581 24.623 1.00 81.44 70 PRO A O 1
ATOM 552 N N . ALA A 1 71 ? -28.261 -7.712 23.335 1.00 83.88 71 ALA A N 1
ATOM 553 C CA . ALA A 1 71 ? -28.030 -9.024 23.927 1.00 83.88 71 ALA A CA 1
ATOM 554 C C . ALA A 1 71 ? -26.564 -9.478 23.826 1.00 83.88 71 ALA A C 1
ATOM 556 O O . ALA A 1 71 ? -26.057 -10.075 24.771 1.00 83.88 71 ALA A O 1
ATOM 557 N N . TYR A 1 72 ? -25.862 -9.148 22.735 1.00 81.88 72 TYR A N 1
ATOM 558 C CA . TYR A 1 72 ? -24.448 -9.504 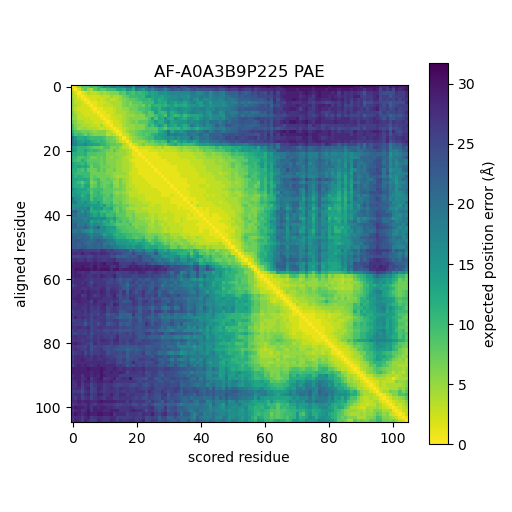22.569 1.00 81.88 72 TYR A CA 1
ATOM 559 C C . TYR A 1 72 ? -23.555 -8.798 23.588 1.00 81.88 72 TYR A C 1
ATOM 561 O O . TYR A 1 72 ? -22.687 -9.430 24.186 1.00 81.88 72 TYR A O 1
ATOM 569 N N . ARG A 1 73 ? -23.810 -7.507 23.836 1.00 81.00 73 ARG A N 1
ATOM 570 C CA . ARG A 1 73 ? -23.069 -6.733 24.836 1.00 81.00 73 ARG A CA 1
ATOM 571 C C . ARG A 1 73 ? -23.322 -7.280 26.240 1.00 81.00 73 ARG A C 1
ATOM 573 O O . ARG A 1 73 ? -22.367 -7.594 26.939 1.00 81.00 73 ARG A O 1
ATOM 580 N N . LYS A 1 74 ? -24.591 -7.496 26.606 1.00 83.69 74 LYS A N 1
ATOM 581 C CA . LYS A 1 74 ? -24.956 -8.076 27.911 1.00 83.69 74 LYS A CA 1
ATOM 582 C C . LYS A 1 74 ? -24.329 -9.455 28.130 1.00 83.69 74 LYS A C 1
ATOM 584 O O . LYS A 1 74 ? -23.865 -9.756 29.221 1.00 83.69 74 LYS A O 1
ATOM 589 N N . ALA A 1 75 ? -24.298 -10.291 27.094 1.00 83.88 75 ALA A N 1
ATOM 590 C CA . ALA A 1 75 ? -23.705 -11.622 27.155 1.00 83.88 75 ALA A CA 1
ATOM 591 C C . ALA A 1 75 ? -22.170 -11.600 27.285 1.00 83.88 75 ALA A C 1
ATOM 593 O O . ALA A 1 75 ? -21.605 -12.545 27.838 1.00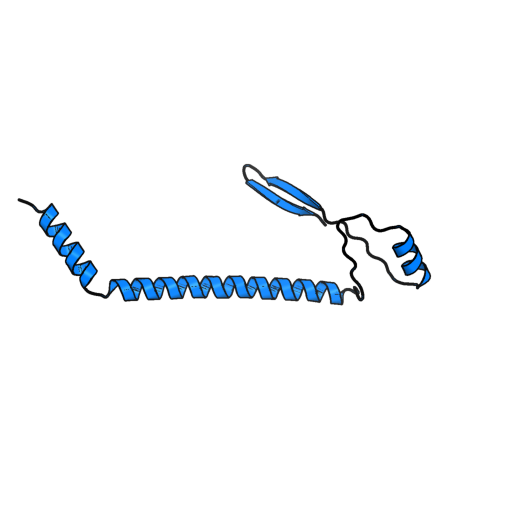 83.88 75 ALA A O 1
ATOM 594 N N . ALA A 1 76 ? -21.504 -10.566 26.765 1.00 82.12 76 ALA A N 1
ATOM 595 C CA . ALA A 1 76 ? -20.064 -10.363 26.907 1.00 82.12 76 ALA A CA 1
ATOM 596 C C . ALA A 1 76 ? -19.705 -9.783 28.288 1.00 82.12 76 ALA A C 1
ATOM 598 O O . ALA A 1 76 ? -18.814 -10.308 28.950 1.00 82.12 76 ALA A O 1
ATOM 599 N N . GLU A 1 77 ? -20.465 -8.793 28.769 1.00 83.12 77 GLU A N 1
ATOM 600 C CA . GLU A 1 77 ? -20.338 -8.236 30.125 1.00 83.12 77 GLU A CA 1
ATOM 601 C C . GLU A 1 77 ? -20.584 -9.307 31.199 1.00 83.12 77 GLU A C 1
ATOM 603 O O . GLU A 1 77 ? -19.804 -9.432 32.138 1.00 83.12 77 GLU A O 1
ATOM 608 N N . ALA A 1 78 ? -21.604 -10.156 31.020 1.00 86.19 78 ALA A N 1
ATOM 609 C CA . ALA A 1 78 ? -21.880 -11.284 31.915 1.00 86.19 78 ALA A CA 1
ATOM 610 C C . ALA A 1 78 ? -20.747 -12.328 31.957 1.00 86.19 78 ALA A C 1
ATOM 612 O O . ALA A 1 78 ? -20.654 -13.093 32.913 1.00 86.19 78 ALA A O 1
ATOM 613 N N . ARG A 1 79 ? -19.890 -12.368 30.929 1.00 84.94 79 ARG A N 1
ATOM 614 C CA . ARG A 1 79 ? -18.691 -13.220 30.868 1.00 84.94 79 ARG A CA 1
ATOM 615 C C . ARG A 1 79 ? -17.420 -12.496 31.334 1.00 84.94 79 ARG A C 1
ATOM 617 O O . ARG A 1 79 ? -16.346 -13.080 31.253 1.00 84.94 79 ARG A O 1
ATOM 624 N N . GLY A 1 80 ? -17.526 -11.248 31.802 1.00 81.69 80 GLY A N 1
ATOM 625 C CA . GLY A 1 80 ? -16.390 -10.440 32.255 1.00 81.69 80 GLY A CA 1
ATOM 626 C C . GLY A 1 80 ? -15.477 -9.942 31.131 1.00 81.69 80 GLY A C 1
ATOM 627 O O . GLY A 1 80 ? -14.342 -9.556 31.397 1.00 81.69 80 GLY A O 1
ATOM 628 N N . LEU A 1 81 ? -15.940 -9.963 29.877 1.00 79.19 81 LEU A N 1
ATOM 629 C CA . LEU A 1 81 ? -15.143 -9.551 28.721 1.00 79.19 81 LEU A CA 1
ATOM 630 C C . LEU A 1 81 ? -15.163 -8.026 28.557 1.00 79.19 81 LEU A C 1
ATOM 632 O O . LEU A 1 81 ? -16.214 -7.393 28.680 1.00 79.19 81 LEU A O 1
ATOM 636 N N . GLN A 1 82 ? -14.014 -7.437 28.217 1.00 73.25 82 GLN A N 1
ATOM 637 C CA . GLN A 1 82 ? -13.940 -6.029 27.826 1.00 73.25 82 GLN A CA 1
ATOM 638 C C . GLN A 1 82 ? -14.490 -5.858 26.407 1.00 73.25 82 GLN A C 1
ATOM 640 O O . GLN A 1 82 ? -14.034 -6.505 25.466 1.00 73.25 82 GLN A O 1
ATOM 645 N N . VAL A 1 83 ? -15.492 -4.991 26.249 1.00 73.88 83 VAL A N 1
ATOM 646 C CA . VAL A 1 83 ? -16.161 -4.757 24.963 1.00 73.88 83 VAL A CA 1
ATOM 647 C C . VAL A 1 83 ? -15.830 -3.359 24.459 1.00 73.88 83 VAL A C 1
ATOM 649 O O . VAL A 1 83 ? -16.222 -2.366 25.068 1.00 73.88 83 VAL A O 1
ATOM 652 N N . VAL A 1 84 ? -15.175 -3.278 23.300 1.00 76.31 84 VAL A N 1
ATOM 653 C CA . VAL A 1 84 ? -14.961 -2.024 22.566 1.00 76.31 84 VAL A CA 1
ATOM 654 C C . VAL A 1 84 ? -15.891 -1.996 21.357 1.00 76.31 84 VAL A C 1
ATOM 656 O O . VAL A 1 84 ? -15.909 -2.923 20.550 1.00 76.31 84 VAL A O 1
ATOM 659 N N . GLN A 1 85 ? -16.678 -0.928 21.224 1.00 73.94 85 GLN A N 1
ATOM 660 C CA . GLN A 1 85 ? -17.543 -0.711 20.066 1.00 73.94 85 GLN A CA 1
ATOM 661 C C . GLN A 1 85 ? -17.009 0.465 19.247 1.00 73.94 85 GLN A C 1
ATOM 663 O O . GLN A 1 85 ? -17.081 1.601 19.701 1.00 73.94 85 GLN A O 1
ATOM 668 N N . SER A 1 86 ? -16.540 0.192 18.030 1.00 72.56 86 SER A N 1
ATOM 669 C CA . SER A 1 86 ? -16.263 1.215 17.013 1.00 72.56 86 SER A CA 1
ATOM 670 C C . SER A 1 86 ? -17.372 1.196 15.961 1.00 72.56 86 SER A C 1
ATOM 672 O O . SER A 1 86 ? -17.975 0.148 15.694 1.00 72.56 86 SER A O 1
ATOM 674 N N . ARG A 1 87 ? -17.705 2.369 15.418 1.00 76.56 87 ARG A N 1
ATOM 675 C CA . ARG A 1 87 ? -18.707 2.530 14.364 1.00 76.56 87 ARG A CA 1
ATOM 676 C C . ARG A 1 87 ? -18.046 3.239 13.208 1.00 76.56 87 ARG A C 1
ATOM 678 O O . ARG A 1 87 ? -17.696 4.402 13.324 1.00 76.56 87 ARG A O 1
ATOM 685 N N . THR A 1 88 ? -17.948 2.540 12.095 1.00 71.12 88 THR A N 1
ATOM 686 C CA . THR A 1 88 ? -17.295 3.076 10.917 1.00 71.12 88 THR A CA 1
ATOM 687 C C . THR A 1 88 ? -18.337 3.496 9.897 1.00 71.12 88 THR A C 1
ATOM 689 O O . THR A 1 88 ? -19.236 2.712 9.577 1.00 71.12 88 THR A O 1
ATOM 692 N N . PHE A 1 89 ? -18.250 4.733 9.412 1.00 76.56 89 PHE A N 1
ATOM 693 C CA . PHE A 1 89 ? -19.143 5.234 8.373 1.00 76.56 89 PHE A CA 1
ATOM 694 C C . PHE A 1 89 ? -18.346 5.942 7.270 1.00 76.56 89 PHE A C 1
ATOM 696 O O . PHE A 1 89 ? -17.498 6.787 7.569 1.00 76.56 89 PHE A O 1
ATOM 703 N N . PRO A 1 90 ? -18.593 5.609 5.989 1.00 73.44 90 PRO A N 1
ATOM 704 C CA . PRO A 1 90 ? -18.012 6.358 4.889 1.00 73.44 90 PRO A CA 1
ATOM 705 C C . PRO A 1 90 ? -18.638 7.755 4.859 1.00 73.44 90 PRO A C 1
ATOM 707 O O . PRO A 1 90 ? -19.862 7.898 4.872 1.00 73.44 90 PRO A O 1
ATOM 710 N N . SER A 1 91 ? -17.799 8.785 4.818 1.00 75.69 91 SER A N 1
ATOM 711 C CA . SER A 1 91 ? -18.204 10.184 4.714 1.00 75.69 91 SER A CA 1
ATOM 712 C C . SER A 1 91 ? -17.397 10.877 3.623 1.00 75.69 91 SER A C 1
ATOM 714 O O . SER A 1 91 ? -16.198 10.654 3.469 1.00 75.69 91 SER A O 1
ATOM 716 N N . MET A 1 92 ? -18.044 11.755 2.864 1.00 82.19 92 MET A N 1
ATOM 717 C CA . MET A 1 92 ? -17.344 12.610 1.908 1.00 82.19 92 MET A CA 1
ATOM 718 C C . MET A 1 92 ? -16.656 13.736 2.679 1.00 82.19 92 MET A C 1
ATOM 720 O O . MET A 1 92 ? -17.313 14.466 3.421 1.00 82.19 92 MET A O 1
ATOM 724 N N . VAL A 1 93 ? -15.341 13.866 2.523 1.00 77.94 93 VAL A N 1
ATOM 725 C CA . VAL A 1 93 ? -14.561 14.973 3.084 1.00 77.94 93 VAL A CA 1
ATOM 726 C C . VAL A 1 93 ? -14.143 15.870 1.927 1.00 77.94 93 VAL A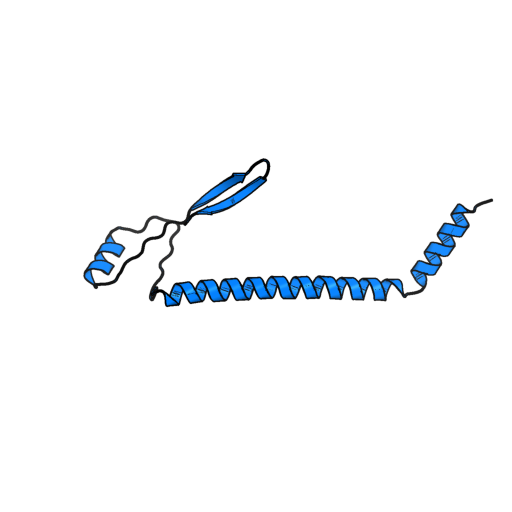 C 1
ATOM 728 O O . VAL A 1 93 ? -13.526 15.411 0.965 1.00 77.94 93 VAL A O 1
ATOM 731 N N . ALA A 1 94 ? -14.511 17.146 2.011 1.00 80.19 94 ALA A N 1
ATOM 732 C CA . ALA A 1 94 ? -14.144 18.156 1.029 1.00 80.19 94 ALA A CA 1
ATOM 733 C C . ALA A 1 94 ? -13.080 19.089 1.615 1.00 80.19 94 ALA A C 1
ATOM 735 O O . ALA A 1 94 ? -13.240 19.601 2.726 1.00 80.19 94 ALA A O 1
ATOM 736 N N . HIS A 1 95 ? -12.008 19.322 0.861 1.00 81.00 95 HIS A N 1
ATOM 737 C CA . HIS A 1 95 ? -11.010 20.343 1.162 1.00 81.00 95 HIS A CA 1
ATOM 738 C C . HIS A 1 95 ? -10.683 21.121 -0.119 1.00 81.00 95 HIS A C 1
ATOM 740 O O . HIS A 1 95 ? -10.096 20.581 -1.055 1.00 81.00 95 HIS A O 1
ATOM 746 N N . GLY A 1 96 ? -11.097 22.390 -0.181 1.00 84.44 96 GLY A N 1
ATOM 747 C CA . GLY A 1 96 ? -11.022 23.183 -1.413 1.00 84.44 96 GLY A CA 1
ATOM 748 C C . GLY A 1 96 ? -11.879 22.574 -2.530 1.00 84.44 96 GLY A C 1
ATOM 749 O O . GLY A 1 96 ? -13.042 22.252 -2.306 1.00 84.44 96 GLY A O 1
ATOM 750 N N . GLU A 1 97 ? -11.299 22.388 -3.719 1.00 80.50 97 GLU A N 1
ATOM 751 C CA . GLU A 1 97 ? -11.958 21.728 -4.864 1.00 80.50 97 GLU A CA 1
ATOM 752 C C . GLU A 1 97 ? -11.828 20.192 -4.853 1.00 80.50 97 GLU A C 1
ATOM 754 O O . GLU A 1 97 ? -12.357 19.513 -5.733 1.00 80.50 97 GLU A O 1
ATOM 759 N N . GLN A 1 98 ? -11.131 19.612 -3.871 1.00 70.50 98 GLN A N 1
ATOM 760 C CA . GLN A 1 98 ? -10.935 18.167 -3.783 1.00 70.50 98 GLN A CA 1
ATOM 761 C C . GLN A 1 98 ? -11.970 17.540 -2.855 1.00 70.50 98 GLN A C 1
ATOM 763 O O . GLN A 1 98 ? -12.035 17.845 -1.663 1.0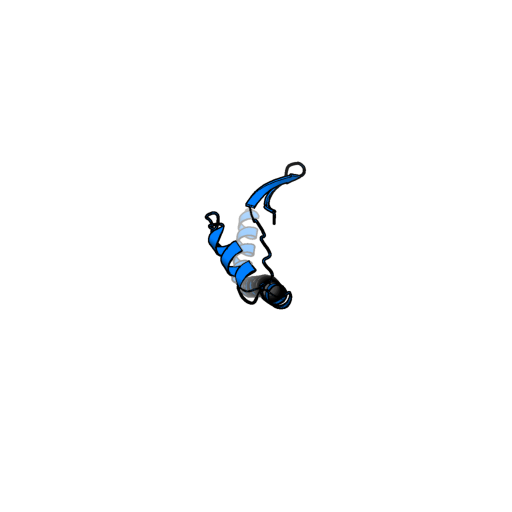0 70.50 98 GLN A O 1
ATOM 768 N N . VAL A 1 99 ? -12.759 16.621 -3.408 1.00 82.12 99 VAL A N 1
ATOM 769 C CA . VAL A 1 99 ? -13.699 15.795 -2.652 1.00 82.12 99 VAL A CA 1
ATOM 770 C C . VAL A 1 99 ? -13.173 14.367 -2.639 1.00 82.12 99 VAL A C 1
ATOM 772 O O . VAL A 1 99 ? -12.946 13.779 -3.696 1.00 82.12 99 VAL A O 1
ATOM 775 N N . SER A 1 100 ? -12.973 13.813 -1.446 1.00 78.94 100 SER A N 1
ATOM 776 C CA . SER A 1 100 ? -12.498 12.443 -1.261 1.00 78.94 100 SER A CA 1
ATOM 777 C C . SER A 1 100 ? -13.441 11.668 -0.346 1.00 78.94 100 SER A C 1
ATOM 779 O O . SER A 1 100 ? -13.923 12.189 0.662 1.00 78.94 100 SER A O 1
ATOM 781 N N . LEU A 1 101 ? -13.709 10.411 -0.698 1.00 79.12 101 LEU A N 1
ATOM 782 C CA . LEU A 1 101 ? -14.429 9.481 0.164 1.00 79.12 101 LEU A CA 1
ATOM 783 C C . LEU A 1 101 ? -13.473 9.028 1.274 1.00 79.12 101 LEU A C 1
ATOM 785 O O . LEU A 1 101 ? -12.469 8.376 0.990 1.00 79.12 101 LEU A O 1
ATOM 789 N N . SER A 1 102 ? -13.782 9.375 2.522 1.00 75.88 102 SER A N 1
ATOM 790 C CA . SER A 1 102 ? -12.978 9.002 3.686 1.00 75.88 102 SER A CA 1
ATOM 791 C C . SER A 1 102 ? -13.793 8.174 4.674 1.00 75.88 102 SER A C 1
ATOM 793 O O . SER A 1 102 ? -15.004 8.338 4.812 1.00 75.88 102 SER A O 1
ATOM 795 N N . GLU A 1 103 ? -13.129 7.257 5.362 1.00 74.75 103 GLU A N 1
ATOM 796 C CA . GLU A 1 103 ? -13.739 6.375 6.351 1.00 74.75 103 G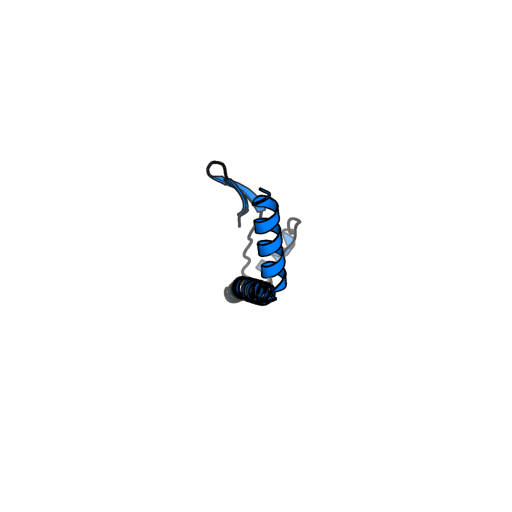LU A CA 1
ATOM 797 C C . GLU A 1 103 ? -13.506 6.951 7.759 1.00 74.75 103 GLU A C 1
ATOM 799 O O . GLU A 1 103 ? -12.360 7.094 8.185 1.00 74.75 103 GLU A O 1
ATOM 804 N N . ILE A 1 104 ? -14.579 7.322 8.473 1.00 68.94 104 ILE A N 1
ATOM 805 C CA . ILE A 1 104 ? -14.509 7.870 9.842 1.00 68.94 104 ILE A CA 1
ATOM 806 C C . ILE A 1 104 ? -14.799 6.735 10.836 1.00 68.94 104 ILE A C 1
ATOM 808 O O . ILE A 1 104 ? -15.779 6.009 10.647 1.00 68.94 104 ILE A O 1
ATOM 812 N N . GLN A 1 105 ? -13.946 6.567 11.857 1.00 65.81 105 GLN A N 1
ATOM 813 C CA . GLN A 1 105 ? -13.972 5.467 12.843 1.00 65.81 105 GLN A CA 1
ATOM 814 C C . GLN A 1 105 ? -14.337 5.907 14.262 1.00 65.81 105 GLN A C 1
ATOM 816 O O . GLN A 1 105 ? -14.040 7.072 14.608 1.00 65.81 105 GLN A O 1
#

Sequence (105 aa):
MNLLRLSLNLLRRDWRAGEWRVLLLALVLAVGSLATVGLFADRVRQALQQQAQSLIGADLRITSTRPFSPAYRKAAEARGLQVVQSRTFPSMVAHGEQVSLSEIQ

Foldseek 3Di:
DPVVVVVVVVVVVVVVPPVVVVVVVVVCCVVVVVVVVVVVVVVVVVVVVVVVVVVVPCPDDDDDPDDDDCVVVVVCVVVVHDDDDDDKDWDWDDDPPDIDTDIDD